Protein AF-A0A1I3NBD0-F1 (afdb_monomer_lite)

Organism: NCBI:txid1005945

Radius of gyration: 32.33 Å; chains: 1; bounding box: 57×47×105 Å

Structure (mmCIF, N/CA/C/O backbone):
data_AF-A0A1I3NBD0-F1
#
_entry.id   AF-A0A1I3NBD0-F1
#
loop_
_atom_site.group_PDB
_atom_site.id
_atom_site.type_symbol
_atom_site.label_atom_id
_atom_site.label_alt_id
_atom_site.label_comp_id
_atom_site.label_asym_id
_atom_site.label_entity_id
_atom_site.label_seq_id
_atom_site.pdbx_PDB_ins_code
_atom_site.Cartn_x
_atom_site.Cartn_y
_atom_site.Cartn_z
_atom_site.occupancy
_atom_site.B_iso_or_equiv
_atom_site.auth_seq_id
_atom_site.auth_comp_id
_atom_site.auth_asym_id
_atom_site.auth_atom_id
_atom_site.pdbx_PDB_model_num
ATOM 1 N N . MET A 1 1 ? 36.668 6.994 52.334 1.00 40.69 1 MET A N 1
ATOM 2 C CA . MET A 1 1 ? 36.816 7.375 50.916 1.00 40.69 1 MET A CA 1
ATOM 3 C C . MET A 1 1 ? 35.563 8.118 50.500 1.00 40.69 1 MET A C 1
ATOM 5 O O . MET A 1 1 ? 34.476 7.580 50.650 1.00 40.69 1 MET A O 1
ATOM 9 N N . LEU A 1 2 ? 35.735 9.379 50.108 1.00 42.41 2 LEU A N 1
ATOM 10 C CA . LEU A 1 2 ? 34.693 10.289 49.634 1.00 42.41 2 LEU A CA 1
ATOM 11 C C . LEU A 1 2 ? 34.236 9.849 48.238 1.00 42.41 2 LEU A C 1
ATOM 13 O O . LEU A 1 2 ? 35.086 9.723 47.359 1.00 42.41 2 LEU A O 1
ATOM 17 N N . LEU A 1 3 ? 32.933 9.658 48.019 1.00 48.53 3 LEU A N 1
ATOM 18 C CA . LEU A 1 3 ? 32.382 9.598 46.666 1.00 48.53 3 LEU A CA 1
ATOM 19 C C . LEU A 1 3 ? 31.395 10.748 46.477 1.00 48.53 3 LEU A C 1
ATOM 21 O O . LEU A 1 3 ? 30.491 10.961 47.282 1.00 48.53 3 LEU A O 1
ATOM 25 N N . ALA A 1 4 ? 31.692 11.534 45.452 1.00 49.50 4 ALA A N 1
ATOM 26 C CA . ALA A 1 4 ? 31.218 12.880 45.221 1.00 49.50 4 ALA A CA 1
ATOM 27 C C . ALA A 1 4 ? 29.783 12.944 44.682 1.00 49.50 4 ALA A C 1
ATOM 29 O O . ALA A 1 4 ? 29.362 12.136 43.857 1.00 49.50 4 ALA A O 1
ATOM 30 N N . CYS A 1 5 ? 29.084 13.991 45.119 1.00 44.41 5 CYS A N 1
ATOM 31 C CA . CYS A 1 5 ? 27.885 14.542 44.508 1.00 44.41 5 CYS A CA 1
ATOM 32 C C . CYS A 1 5 ? 28.128 14.920 43.040 1.00 44.41 5 CYS A C 1
ATOM 34 O O . CYS A 1 5 ? 29.071 15.655 42.747 1.00 44.41 5 CYS A O 1
ATOM 36 N N . VAL A 1 6 ? 27.209 14.547 42.147 1.00 53.59 6 VAL A N 1
ATOM 37 C CA . VAL A 1 6 ? 27.026 15.234 40.861 1.00 53.59 6 VAL A CA 1
ATOM 38 C C . VAL A 1 6 ? 25.560 15.648 40.742 1.00 53.59 6 VAL A C 1
ATOM 40 O O . VAL A 1 6 ? 24.672 14.838 40.498 1.00 53.59 6 VAL A O 1
ATOM 43 N N . LEU A 1 7 ? 25.342 16.943 40.968 1.00 50.81 7 LEU A N 1
ATOM 44 C CA . LEU A 1 7 ? 24.125 17.717 40.733 1.00 50.81 7 LEU A CA 1
ATOM 45 C C . LEU A 1 7 ? 24.332 18.518 39.443 1.00 50.81 7 LEU A C 1
ATOM 47 O O . LEU A 1 7 ? 25.081 19.486 39.481 1.00 50.81 7 LEU A O 1
ATOM 51 N N . VAL A 1 8 ? 23.673 18.162 38.339 1.00 49.94 8 VAL A N 1
ATOM 52 C CA . VAL A 1 8 ? 23.437 19.027 37.158 1.00 49.94 8 VAL A CA 1
ATOM 53 C C . VAL A 1 8 ? 22.276 18.384 36.383 1.00 49.94 8 VAL A C 1
ATOM 55 O O . VAL A 1 8 ? 22.324 17.192 36.127 1.00 49.94 8 VAL A O 1
ATOM 58 N N . GLY A 1 9 ? 21.190 19.018 35.954 1.00 42.00 9 GLY A N 1
ATOM 59 C CA . GLY A 1 9 ? 20.712 20.390 36.011 1.00 42.00 9 GLY A CA 1
ATOM 60 C C . GLY A 1 9 ? 19.371 20.392 35.264 1.00 42.00 9 GLY A C 1
ATOM 61 O O . GLY A 1 9 ? 19.309 20.029 34.091 1.00 42.00 9 GLY A O 1
ATOM 62 N N . VAL A 1 10 ? 18.284 20.731 35.959 1.00 45.22 10 VAL A N 1
ATOM 63 C CA . VAL A 1 10 ? 16.931 20.833 35.392 1.00 45.22 10 VAL A CA 1
ATOM 64 C C . VAL A 1 10 ? 16.876 22.081 34.518 1.00 45.22 10 VAL A C 1
ATOM 66 O O . VAL A 1 10 ? 17.011 23.195 35.022 1.00 45.22 10 VAL A O 1
ATOM 69 N N . ARG A 1 11 ? 16.679 21.918 33.208 1.00 44.44 11 ARG A N 1
ATOM 70 C CA . ARG A 1 11 ? 16.455 23.045 32.299 1.00 44.44 11 ARG A CA 1
ATOM 71 C C . ARG A 1 11 ? 14.957 23.182 32.036 1.00 44.44 11 ARG A C 1
ATOM 73 O O . ARG A 1 11 ? 14.379 22.435 31.255 1.00 44.44 11 ARG A O 1
ATOM 80 N N . ALA A 1 12 ? 14.342 24.129 32.739 1.00 41.31 12 ALA A N 1
ATOM 81 C CA . ALA A 1 12 ? 12.974 24.573 32.514 1.00 41.31 12 ALA A CA 1
ATOM 82 C C . ALA A 1 12 ? 12.861 25.237 31.131 1.00 41.31 12 ALA A C 1
ATOM 84 O O . ALA A 1 12 ? 13.563 26.209 30.845 1.00 41.31 12 ALA A O 1
ATOM 85 N N . ALA A 1 13 ? 11.986 24.712 30.273 1.00 43.53 13 ALA A N 1
ATOM 86 C CA . ALA A 1 13 ? 11.598 25.369 29.033 1.00 43.53 13 ALA A CA 1
ATOM 87 C C . ALA A 1 13 ? 10.431 26.320 29.329 1.00 43.53 13 ALA A C 1
ATOM 89 O O . ALA A 1 13 ? 9.310 25.902 29.607 1.00 43.53 13 ALA A O 1
ATOM 90 N N . VAL A 1 14 ? 10.748 27.611 29.308 1.00 47.62 14 VAL A N 1
ATOM 91 C CA . VAL A 1 14 ? 9.815 28.736 29.357 1.00 47.62 14 VAL A CA 1
ATOM 92 C C . VAL A 1 14 ? 8.963 28.741 28.085 1.00 47.62 14 VAL A C 1
ATOM 94 O O . VAL A 1 14 ? 9.495 28.788 26.978 1.00 47.62 14 VAL A O 1
ATOM 97 N N . ALA A 1 15 ? 7.642 28.711 28.252 1.00 45.09 15 ALA A N 1
ATOM 98 C CA . ALA A 1 15 ? 6.677 28.954 27.187 1.00 45.09 15 ALA A CA 1
ATOM 99 C C . ALA A 1 15 ? 6.536 30.467 26.930 1.00 45.09 15 ALA A C 1
ATOM 101 O O . ALA A 1 15 ? 6.328 31.216 27.889 1.00 45.09 15 ALA A O 1
ATOM 102 N N . PRO A 1 16 ? 6.585 30.946 25.676 1.00 48.41 16 PRO A N 1
ATOM 103 C CA . PRO A 1 16 ? 6.126 32.288 25.358 1.00 48.41 16 PRO A CA 1
ATOM 104 C C . PRO A 1 16 ? 4.604 32.312 25.155 1.00 48.41 16 PRO A C 1
ATOM 106 O O . PRO A 1 16 ? 4.054 31.706 24.238 1.00 48.41 16 PRO A O 1
ATOM 109 N N . SER A 1 17 ? 3.950 33.057 26.043 1.00 39.41 17 SER A N 1
ATOM 110 C CA . SER A 1 17 ? 2.594 33.586 25.908 1.00 39.41 17 SER A CA 1
ATOM 111 C C . SER A 1 17 ? 2.546 34.619 24.776 1.00 39.41 17 SER A C 1
ATOM 113 O O . SER A 1 17 ? 3.357 35.546 24.767 1.00 39.41 17 SER A O 1
ATOM 115 N N . VAL A 1 18 ? 1.595 34.490 23.845 1.00 51.94 18 VAL A N 1
ATOM 116 C CA . VAL A 1 18 ? 1.224 35.560 22.904 1.00 51.94 18 VAL A CA 1
ATOM 117 C C . VAL A 1 18 ? -0.308 35.694 22.897 1.00 51.94 18 VAL A C 1
ATOM 119 O O . VAL A 1 18 ? -0.995 34.685 22.722 1.00 51.94 18 VAL A O 1
ATOM 122 N N . PRO A 1 19 ? -0.853 36.906 23.124 1.00 48.28 19 PRO A N 1
ATOM 123 C CA . PRO A 1 19 ? -2.286 37.164 23.230 1.00 48.28 19 PRO A CA 1
ATOM 124 C C . PRO A 1 19 ? -2.967 37.317 21.861 1.00 48.28 19 PRO A C 1
ATOM 126 O O . PRO A 1 19 ? -2.326 37.556 20.840 1.00 48.28 19 PRO A O 1
ATOM 129 N N . GLY A 1 20 ? -4.292 37.159 21.876 1.00 38.97 20 GLY A N 1
ATOM 130 C CA . GLY A 1 20 ? -5.157 37.062 20.705 1.00 38.97 20 GLY A CA 1
ATOM 131 C C . GLY A 1 20 ? -5.246 38.294 19.799 1.00 38.97 20 GLY A C 1
ATOM 132 O O . GLY A 1 20 ? -4.898 39.414 20.160 1.00 38.97 20 GLY A O 1
ATOM 133 N N . GLY A 1 21 ? -5.803 38.054 18.615 1.00 36.47 21 GLY A N 1
ATOM 134 C CA . GLY A 1 21 ? -6.163 39.068 17.634 1.00 36.47 21 GLY A CA 1
ATOM 135 C C . GLY A 1 21 ? -7.165 38.485 16.647 1.00 36.47 21 GLY A C 1
ATOM 136 O O . GLY A 1 21 ? -6.837 37.602 15.860 1.00 36.47 21 GLY A O 1
ATOM 137 N N . ALA A 1 22 ? -8.404 38.952 16.744 1.00 43.12 22 ALA A N 1
ATOM 138 C CA . ALA A 1 22 ? -9.496 38.649 15.837 1.00 43.12 22 ALA A CA 1
ATOM 139 C C . ALA A 1 22 ? -9.164 39.055 14.394 1.00 43.12 22 ALA A C 1
ATOM 141 O O . ALA A 1 22 ? -8.686 40.162 14.177 1.00 43.12 22 ALA A O 1
ATOM 142 N N . THR A 1 23 ? -9.531 38.232 13.410 1.00 49.03 23 THR A N 1
ATOM 143 C CA . THR A 1 23 ? -10.095 38.751 12.156 1.00 49.03 23 THR A CA 1
ATOM 144 C C . THR A 1 23 ? -11.174 37.804 11.647 1.00 49.03 23 THR A C 1
ATOM 146 O O . THR A 1 23 ? -10.957 36.643 11.315 1.00 49.03 23 THR A O 1
ATOM 149 N N . ASP A 1 24 ? -12.372 38.362 11.677 1.00 39.59 24 ASP A N 1
ATOM 150 C CA . ASP A 1 24 ? -13.625 37.880 11.140 1.00 39.59 24 ASP A CA 1
ATOM 151 C C . ASP A 1 24 ? -13.729 38.392 9.684 1.00 39.59 24 ASP A C 1
ATOM 153 O O . ASP A 1 24 ? -13.290 39.504 9.395 1.00 39.59 24 ASP A O 1
ATOM 157 N N . ARG A 1 25 ? -14.359 37.604 8.803 1.00 43.81 25 ARG A N 1
ATOM 158 C CA . ARG A 1 25 ? -14.936 37.985 7.488 1.00 43.81 25 ARG A CA 1
ATOM 159 C C . ARG A 1 25 ? -14.012 38.482 6.363 1.00 43.81 25 ARG A C 1
ATOM 161 O O . ARG A 1 25 ? -13.638 39.645 6.323 1.00 43.81 25 ARG A O 1
ATOM 168 N N . ALA A 1 26 ? -13.900 37.666 5.309 1.00 39.69 26 ALA A N 1
ATOM 169 C CA . ALA A 1 26 ? -14.003 38.126 3.912 1.00 39.69 26 ALA A CA 1
ATOM 170 C C . ALA A 1 26 ? -14.123 36.937 2.934 1.00 39.69 26 ALA A C 1
ATOM 172 O O . ALA A 1 26 ? -13.201 36.640 2.184 1.00 39.69 26 ALA A O 1
ATOM 173 N N . TRP A 1 27 ? -15.272 36.255 2.906 1.00 43.47 27 TRP A N 1
ATOM 174 C CA . TRP A 1 27 ? -15.632 35.396 1.769 1.00 43.47 27 TRP A CA 1
ATOM 175 C C . TRP A 1 27 ? -16.880 35.966 1.109 1.00 43.47 27 TRP A C 1
ATOM 177 O O . TRP A 1 27 ? -18.013 35.680 1.486 1.00 43.47 27 TRP A O 1
ATOM 187 N N . GLY A 1 28 ? -16.636 36.846 0.142 1.00 38.28 28 GLY A N 1
ATOM 188 C CA . GLY A 1 28 ? -17.657 37.566 -0.599 1.00 38.28 28 GLY A CA 1
ATOM 189 C C . GLY A 1 28 ? -17.202 37.846 -2.024 1.00 38.28 28 GLY A C 1
ATOM 190 O O . GLY A 1 28 ? -16.688 38.916 -2.303 1.00 38.28 28 GLY A O 1
ATOM 191 N N . ARG A 1 29 ? -17.457 36.868 -2.901 1.00 41.81 29 ARG A N 1
ATOM 192 C CA . ARG A 1 29 ? -18.023 37.045 -4.248 1.00 41.81 29 ARG A CA 1
ATOM 193 C C . ARG A 1 29 ? -17.315 38.043 -5.182 1.00 41.81 29 ARG A C 1
ATOM 195 O O . ARG A 1 29 ? -17.586 39.232 -5.130 1.00 41.81 29 ARG A O 1
ATOM 202 N N . LEU A 1 30 ? -16.645 37.508 -6.206 1.00 43.41 30 LEU A N 1
ATOM 203 C CA . LEU A 1 30 ? -16.725 38.054 -7.566 1.00 43.41 30 LEU A CA 1
ATOM 204 C C . LEU A 1 30 ? -16.692 36.912 -8.588 1.00 43.41 30 LEU A C 1
ATOM 206 O O . LEU A 1 30 ? -15.670 36.330 -8.935 1.00 43.41 30 LEU A O 1
ATOM 210 N N . ARG A 1 31 ? -17.917 36.571 -8.984 1.00 45.16 31 ARG A N 1
ATOM 211 C CA . ARG A 1 31 ? -18.305 35.911 -10.224 1.00 45.16 31 ARG A CA 1
ATOM 212 C C . ARG A 1 31 ? -17.999 36.871 -11.384 1.00 45.16 31 ARG A C 1
ATOM 214 O O . ARG A 1 31 ? -18.126 38.078 -11.197 1.00 45.16 31 ARG A O 1
ATOM 221 N N . SER A 1 32 ? -17.761 36.293 -12.558 1.00 41.12 32 SER A N 1
ATOM 222 C CA . SER A 1 32 ? -17.740 36.914 -13.894 1.00 41.12 32 SER A CA 1
ATOM 223 C C . SER A 1 32 ? -16.365 37.322 -14.419 1.00 41.12 32 SER A C 1
ATOM 225 O O . SER A 1 32 ? -15.784 38.328 -14.034 1.00 41.12 32 SER A O 1
ATOM 227 N N . GLY A 1 33 ? -15.899 36.513 -15.367 1.00 39.34 33 GLY A N 1
ATOM 228 C CA . GLY A 1 33 ? -14.707 36.728 -16.174 1.00 39.34 33 GLY A CA 1
ATOM 229 C C . GLY A 1 33 ? -14.593 35.638 -17.234 1.00 39.34 33 GLY A C 1
ATOM 230 O O . GLY A 1 33 ? -13.573 34.965 -17.327 1.00 39.34 33 GLY A O 1
ATOM 231 N N . GLU A 1 34 ? -15.673 35.409 -17.989 1.00 46.62 34 GLU A N 1
ATOM 232 C CA . GLU A 1 34 ? -15.535 34.906 -19.355 1.00 46.62 34 GLU A CA 1
ATOM 233 C C . GLU A 1 34 ? -14.537 35.807 -20.089 1.00 46.62 34 GLU A C 1
ATOM 235 O O . GLU A 1 34 ? -14.690 37.028 -20.057 1.00 46.62 34 GLU A O 1
ATOM 240 N N . GLN A 1 35 ? -13.545 35.190 -20.734 1.00 45.91 35 GLN A N 1
ATOM 241 C CA . GLN A 1 35 ? -13.012 35.496 -22.070 1.00 45.91 35 GLN A CA 1
ATOM 242 C C . GLN A 1 35 ? -11.530 35.119 -22.142 1.00 45.91 35 GLN A C 1
ATOM 244 O O . GLN A 1 35 ? -10.705 35.600 -21.373 1.00 45.91 35 GLN A O 1
ATOM 249 N N . GLY A 1 36 ? -11.201 34.233 -23.087 1.00 43.66 36 GLY A N 1
ATOM 250 C CA . GLY A 1 36 ? -9.815 33.854 -23.356 1.00 43.66 36 GLY A CA 1
ATOM 251 C C . GLY A 1 36 ? -9.579 32.450 -23.912 1.00 43.66 36 GLY A C 1
ATOM 252 O O . GLY A 1 36 ? -8.455 31.970 -23.827 1.00 43.66 36 GLY A O 1
ATOM 253 N N . ARG A 1 37 ? -10.573 31.757 -24.491 1.00 48.56 37 ARG A N 1
ATOM 254 C CA . ARG A 1 37 ? -10.264 30.628 -25.388 1.00 48.56 37 ARG A CA 1
ATOM 255 C C . ARG A 1 37 ? -9.883 31.198 -26.754 1.00 48.56 37 ARG A C 1
ATOM 257 O O . ARG A 1 37 ? -10.723 31.313 -27.639 1.00 48.56 37 ARG A O 1
ATOM 264 N N . GLY A 1 38 ? -8.624 31.609 -26.890 1.00 49.72 38 GLY A N 1
ATOM 265 C CA . GLY A 1 38 ? -8.019 31.821 -28.204 1.00 49.72 38 GLY A CA 1
ATOM 266 C C . GLY A 1 38 ? -8.009 30.508 -29.001 1.00 49.72 38 GLY A C 1
ATOM 267 O O . GLY A 1 38 ? -8.090 29.432 -28.397 1.00 49.72 38 GLY A O 1
ATOM 268 N N . PRO A 1 39 ? -7.935 30.557 -30.342 1.00 52.50 39 PRO A N 1
ATOM 269 C CA . PRO A 1 39 ? -7.815 29.348 -31.140 1.00 52.50 39 PRO A CA 1
ATOM 270 C C . PRO A 1 39 ? -6.526 28.625 -30.739 1.00 52.50 39 PRO A C 1
ATOM 272 O O . PRO A 1 39 ? -5.424 29.144 -30.909 1.00 52.50 39 PRO A O 1
ATOM 275 N N . VAL A 1 40 ? -6.672 27.427 -30.172 1.00 57.66 40 VAL A N 1
ATOM 276 C CA . VAL A 1 40 ? -5.563 26.491 -29.983 1.00 57.66 40 VAL A CA 1
ATOM 277 C C . VAL A 1 40 ? -5.025 26.166 -31.368 1.00 57.66 40 VAL A C 1
ATOM 279 O O . VAL A 1 40 ? -5.666 25.457 -32.143 1.00 57.66 40 VAL A O 1
ATOM 282 N N . ALA A 1 41 ? -3.868 26.739 -31.696 1.00 53.56 41 ALA A N 1
ATOM 283 C CA . ALA A 1 41 ? -3.115 26.352 -32.873 1.00 53.56 41 ALA A CA 1
ATOM 284 C C . ALA A 1 41 ? -2.903 24.828 -32.826 1.00 53.56 41 ALA A C 1
ATOM 286 O O . ALA A 1 41 ? -2.518 24.302 -31.775 1.00 53.56 41 ALA A O 1
ATOM 287 N N . PRO A 1 42 ? -3.169 24.092 -33.916 1.00 60.09 42 PRO A N 1
ATOM 288 C CA . PRO A 1 42 ? -2.813 22.688 -33.961 1.00 60.09 42 PRO A CA 1
ATOM 289 C C . PRO A 1 42 ? -1.292 22.582 -33.823 1.00 60.09 42 PRO A C 1
ATOM 291 O O . PRO A 1 42 ? -0.541 23.173 -34.599 1.00 60.09 42 PRO A O 1
ATOM 294 N N . TRP A 1 43 ? -0.850 21.834 -32.814 1.00 49.59 43 TRP A N 1
ATOM 295 C CA . TRP A 1 43 ? 0.538 21.412 -32.666 1.00 49.59 43 TRP A CA 1
ATOM 296 C C . TRP A 1 43 ? 1.017 20.828 -34.002 1.00 49.59 43 TRP A C 1
ATOM 298 O O . TRP A 1 43 ? 0.286 20.014 -34.583 1.00 49.59 43 TRP A O 1
ATOM 308 N N . PRO A 1 44 ? 2.195 21.215 -34.523 1.00 49.41 44 PRO A N 1
ATOM 309 C CA . PRO A 1 44 ? 2.692 20.640 -35.760 1.00 49.41 44 PRO A CA 1
ATOM 310 C C . PRO A 1 44 ? 2.941 19.151 -35.518 1.00 49.41 44 PRO A C 1
ATOM 312 O O . PRO A 1 44 ? 3.906 18.762 -34.863 1.00 49.41 44 PRO A O 1
ATOM 315 N N . ARG A 1 45 ? 2.051 18.298 -36.040 1.00 51.91 45 ARG A N 1
ATOM 316 C CA . ARG A 1 45 ? 2.378 16.886 -36.243 1.00 51.91 45 ARG A CA 1
ATOM 317 C C . ARG A 1 45 ? 3.592 16.881 -37.157 1.00 51.91 45 ARG A C 1
ATOM 319 O O . ARG A 1 45 ? 3.542 17.518 -38.207 1.00 51.91 45 ARG A O 1
ATOM 326 N N . GLY A 1 46 ? 4.665 16.243 -36.694 1.00 48.06 46 GLY A N 1
ATOM 327 C CA . GLY A 1 46 ? 5.984 16.258 -37.312 1.00 48.06 46 GLY A CA 1
ATOM 328 C C . GLY A 1 46 ? 5.904 16.299 -38.832 1.00 48.06 46 GLY A C 1
ATOM 329 O O . GLY A 1 46 ? 5.449 15.351 -39.469 1.00 48.06 46 GLY A O 1
ATOM 330 N N . ALA A 1 47 ? 6.326 17.425 -39.401 1.00 47.81 47 ALA A N 1
ATOM 331 C CA . ALA A 1 47 ? 6.578 17.518 -40.821 1.00 47.81 47 ALA A CA 1
ATOM 332 C C . ALA A 1 47 ? 7.778 16.614 -41.105 1.00 47.81 47 ALA A C 1
ATOM 334 O O . ALA A 1 47 ? 8.929 17.017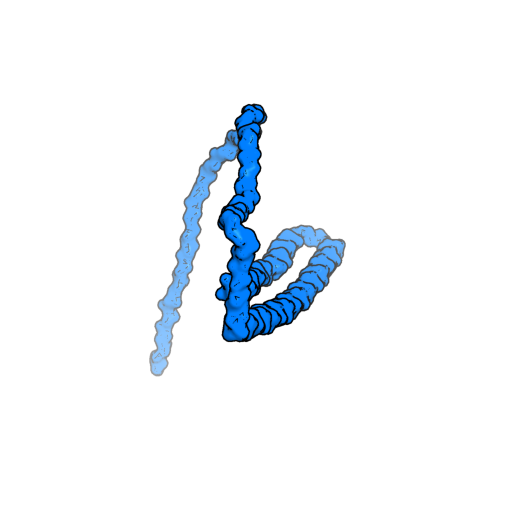 -40.930 1.00 47.81 47 ALA A O 1
ATOM 335 N N . ALA A 1 48 ? 7.503 15.372 -41.499 1.00 45.56 48 ALA A N 1
ATOM 336 C CA . ALA A 1 48 ? 8.488 14.546 -42.165 1.00 45.56 48 ALA A CA 1
ATOM 337 C C . ALA A 1 48 ? 8.945 15.331 -43.399 1.00 45.56 48 ALA A C 1
ATOM 339 O O . ALA A 1 48 ? 8.191 15.501 -44.360 1.00 45.56 48 ALA A O 1
ATOM 340 N N . ARG A 1 49 ? 10.164 15.877 -43.353 1.00 44.53 49 ARG A N 1
ATOM 341 C CA . ARG A 1 49 ? 10.834 16.355 -44.558 1.00 44.53 49 ARG A CA 1
ATOM 342 C C . ARG A 1 49 ? 11.090 15.129 -45.419 1.00 44.53 49 ARG A C 1
ATOM 344 O O . ARG A 1 49 ? 12.029 14.379 -45.183 1.00 44.53 49 ARG A O 1
ATOM 351 N N . VAL A 1 50 ? 10.216 14.920 -46.392 1.00 41.62 50 VAL A N 1
ATOM 352 C CA . VAL A 1 50 ? 10.449 13.983 -47.483 1.00 41.62 50 VAL A CA 1
ATOM 353 C C . VAL A 1 50 ? 11.539 14.606 -48.353 1.00 41.62 50 VAL A C 1
ATOM 355 O O . VAL A 1 50 ? 11.298 15.590 -49.050 1.00 41.62 50 VAL A O 1
ATOM 358 N N . CYS A 1 51 ? 12.761 14.085 -48.253 1.00 40.53 51 CYS A N 1
ATOM 359 C CA . CYS A 1 51 ? 13.812 14.362 -49.224 1.00 40.53 51 CYS A CA 1
ATOM 360 C C . CYS A 1 51 ? 13.366 13.836 -50.597 1.00 40.53 51 CYS A C 1
ATOM 362 O O . CYS A 1 51 ? 12.772 12.762 -50.692 1.00 40.53 51 CYS A O 1
ATOM 364 N N . SER A 1 52 ? 13.668 14.587 -51.652 1.00 52.53 52 SER A N 1
ATOM 365 C CA . SER A 1 52 ? 13.182 14.415 -53.030 1.00 52.53 52 SER A CA 1
ATOM 366 C C . SER A 1 52 ? 13.499 13.068 -53.696 1.00 52.53 52 SER A C 1
ATOM 368 O O . SER A 1 52 ? 13.008 12.818 -54.790 1.00 52.53 52 SER A O 1
ATOM 370 N N . ASP A 1 53 ? 14.296 12.206 -53.065 1.00 50.72 53 ASP A N 1
ATOM 371 C CA . ASP A 1 53 ? 14.864 11.011 -53.696 1.00 50.72 53 ASP A CA 1
ATOM 372 C C . ASP A 1 53 ? 14.191 9.689 -53.315 1.00 50.72 53 ASP A C 1
ATOM 374 O O . ASP A 1 53 ? 14.636 8.636 -53.769 1.00 50.72 53 ASP A O 1
ATOM 378 N N . GLY A 1 54 ? 13.143 9.685 -52.480 1.00 47.94 54 GLY A N 1
ATOM 379 C CA . GLY A 1 54 ? 12.370 8.465 -52.181 1.00 47.94 54 GLY A CA 1
ATOM 380 C C . GLY A 1 54 ? 13.170 7.306 -51.559 1.00 47.94 54 GLY A C 1
ATOM 381 O O . GLY A 1 54 ? 12.620 6.235 -51.313 1.00 47.94 54 GLY A O 1
ATOM 382 N N . ARG A 1 55 ? 14.458 7.503 -51.265 1.00 44.41 55 ARG A N 1
ATOM 383 C CA . ARG A 1 55 ? 15.276 6.577 -50.499 1.00 44.41 55 ARG A CA 1
ATOM 384 C C . ARG A 1 55 ? 15.006 6.854 -49.033 1.00 44.41 55 ARG A C 1
ATOM 386 O O . ARG A 1 55 ? 15.539 7.797 -48.454 1.00 44.41 55 ARG A O 1
ATOM 393 N N . VAL A 1 56 ? 14.163 6.015 -48.438 1.00 45.34 56 VAL A N 1
ATOM 394 C CA . VAL A 1 56 ? 14.235 5.759 -47.001 1.00 45.34 56 VAL A CA 1
ATOM 395 C C . VAL A 1 56 ? 15.700 5.422 -46.751 1.00 45.34 56 VAL A C 1
ATOM 397 O O . VAL A 1 56 ? 16.205 4.459 -47.338 1.00 45.34 56 VAL A O 1
ATOM 400 N N . ALA A 1 57 ? 16.410 6.262 -45.996 1.00 42.78 57 ALA A N 1
ATOM 401 C CA . ALA A 1 57 ? 17.689 5.870 -45.436 1.00 42.78 57 ALA A CA 1
ATOM 402 C C . ALA A 1 57 ? 17.387 4.581 -44.676 1.00 42.78 57 ALA A C 1
ATOM 404 O O . ALA A 1 57 ? 16.715 4.603 -43.650 1.00 42.78 57 ALA A O 1
ATOM 405 N N . SER A 1 58 ? 17.729 3.446 -45.279 1.00 49.22 58 SER A N 1
ATOM 406 C CA . SER A 1 58 ? 17.705 2.185 -44.570 1.00 49.22 58 SER A CA 1
ATOM 407 C C . SER A 1 58 ? 18.809 2.371 -43.553 1.00 49.22 58 SER A C 1
ATOM 409 O O . SER A 1 58 ? 19.977 2.363 -43.932 1.00 49.22 58 SER A O 1
ATOM 411 N N . GLU A 1 59 ? 18.429 2.700 -42.318 1.00 53.59 59 GLU A N 1
ATOM 412 C CA . GLU A 1 59 ? 19.297 2.544 -41.164 1.00 53.59 59 GLU A CA 1
ATOM 413 C C . GLU A 1 59 ? 19.848 1.129 -41.276 1.00 53.59 59 GLU A C 1
ATOM 415 O O . GLU A 1 59 ? 19.139 0.137 -41.082 1.00 53.59 59 GLU A O 1
ATOM 420 N N . GLU A 1 60 ? 21.091 1.044 -41.732 1.00 51.53 60 GLU A N 1
ATOM 421 C CA . GLU A 1 60 ? 21.900 -0.146 -41.637 1.00 51.53 60 GLU A CA 1
ATOM 422 C C . GLU A 1 60 ? 21.980 -0.423 -40.137 1.00 51.53 60 GLU A C 1
ATOM 424 O O . GLU A 1 60 ? 22.739 0.214 -39.417 1.00 51.53 60 GLU A O 1
ATOM 429 N N . ASN A 1 61 ? 21.072 -1.270 -39.642 1.00 60.91 61 ASN A N 1
ATOM 430 C CA . ASN A 1 61 ? 21.118 -1.783 -38.283 1.00 60.91 61 ASN A CA 1
ATOM 431 C C . ASN A 1 61 ? 22.417 -2.583 -38.198 1.00 60.91 61 ASN A C 1
ATOM 433 O O . ASN A 1 61 ? 22.440 -3.759 -38.575 1.00 60.91 61 ASN A O 1
ATOM 437 N N . ASP A 1 62 ? 23.501 -1.939 -37.762 1.00 71.38 62 ASP A N 1
ATOM 438 C CA . ASP A 1 62 ? 24.742 -2.634 -37.462 1.00 71.38 62 ASP A CA 1
ATOM 439 C C . ASP A 1 62 ? 24.371 -3.755 -36.473 1.00 71.38 62 ASP A C 1
ATOM 441 O O . ASP A 1 62 ? 23.715 -3.499 -35.455 1.00 71.38 62 ASP A O 1
ATOM 445 N N . PRO A 1 63 ? 24.714 -5.024 -36.745 1.00 72.62 63 PRO A N 1
ATOM 446 C CA . PRO A 1 63 ? 24.441 -6.116 -35.815 1.00 72.62 63 PRO A CA 1
ATOM 447 C C . PRO A 1 63 ? 24.989 -5.846 -34.402 1.00 72.62 63 PRO A C 1
ATOM 449 O O . PRO A 1 63 ? 24.475 -6.407 -33.431 1.00 72.62 63 PRO A O 1
ATOM 452 N N . ARG A 1 64 ? 25.995 -4.971 -34.261 1.00 71.06 64 ARG A N 1
ATOM 453 C CA . ARG A 1 64 ? 26.507 -4.485 -32.972 1.00 71.06 64 ARG A CA 1
ATOM 454 C C . ARG A 1 64 ? 25.511 -3.580 -32.247 1.00 71.06 64 ARG A C 1
ATOM 456 O O . ARG A 1 64 ? 25.332 -3.756 -31.042 1.00 71.06 64 ARG A O 1
ATOM 463 N N . ASP A 1 65 ? 24.817 -2.704 -32.964 1.00 76.81 65 ASP A N 1
ATOM 464 C CA . ASP A 1 65 ? 23.766 -1.844 -32.410 1.00 76.81 65 ASP A CA 1
ATOM 465 C C . ASP A 1 65 ? 22.546 -2.684 -32.017 1.00 76.81 65 ASP A C 1
ATOM 467 O O . ASP A 1 65 ? 22.020 -2.562 -30.909 1.00 76.81 65 ASP A O 1
ATOM 471 N N . ALA A 1 66 ? 22.156 -3.649 -32.856 1.00 75.25 66 ALA A N 1
ATOM 472 C CA . ALA A 1 66 ? 21.084 -4.589 -32.532 1.00 75.25 66 ALA A CA 1
ATOM 473 C C . ALA A 1 66 ? 21.390 -5.420 -31.268 1.00 75.25 66 ALA A C 1
ATOM 475 O O . ALA A 1 66 ? 20.504 -5.627 -30.428 1.00 75.25 66 ALA A O 1
ATOM 476 N N . ALA A 1 67 ? 22.641 -5.868 -31.103 1.00 76.62 67 ALA A N 1
ATOM 477 C CA . ALA A 1 67 ? 23.100 -6.586 -29.915 1.00 76.62 67 ALA A CA 1
ATOM 478 C C . ALA A 1 67 ? 23.152 -5.685 -28.668 1.00 76.62 67 ALA A C 1
ATOM 480 O O . ALA A 1 67 ? 22.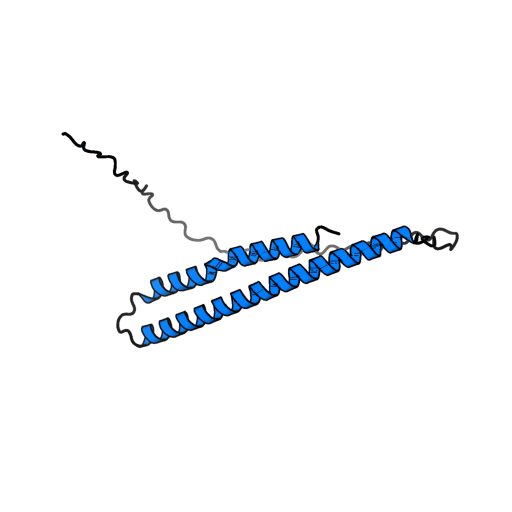719 -6.111 -27.594 1.00 76.62 67 ALA A O 1
ATOM 481 N N . ALA A 1 68 ? 23.610 -4.437 -28.805 1.00 79.62 68 ALA A N 1
ATOM 482 C CA . ALA A 1 68 ? 23.606 -3.452 -27.725 1.00 79.62 68 ALA A CA 1
ATOM 483 C C . ALA A 1 68 ? 22.175 -3.153 -27.247 1.00 79.62 68 ALA A C 1
ATOM 485 O O . ALA A 1 68 ? 21.884 -3.255 -26.054 1.00 79.62 68 ALA A O 1
ATOM 486 N N . HIS A 1 69 ? 21.241 -2.916 -28.172 1.00 80.88 69 HIS A N 1
ATOM 487 C CA . HIS A 1 69 ? 19.828 -2.709 -27.852 1.00 80.88 69 HIS A CA 1
ATOM 488 C C . HIS A 1 69 ? 19.161 -3.946 -27.236 1.00 80.88 69 HIS A C 1
ATOM 490 O O . HIS A 1 69 ? 18.269 -3.818 -26.395 1.00 80.88 69 HIS A O 1
ATOM 496 N N . ALA A 1 70 ? 19.563 -5.156 -27.636 1.00 80.75 70 ALA A N 1
ATOM 497 C CA . ALA A 1 70 ? 19.086 -6.387 -27.010 1.00 80.75 70 ALA A CA 1
ATOM 498 C C . ALA A 1 70 ? 19.602 -6.533 -25.569 1.00 80.75 70 ALA A C 1
ATOM 500 O O . ALA A 1 70 ? 18.822 -6.885 -24.680 1.00 80.75 70 ALA A O 1
ATOM 501 N N . GLY A 1 71 ? 20.876 -6.209 -25.327 1.00 83.56 71 GLY A N 1
ATOM 502 C CA . GLY A 1 71 ? 21.464 -6.165 -23.987 1.00 83.56 71 GLY A CA 1
ATOM 503 C C . GLY A 1 71 ? 20.755 -5.160 -23.078 1.00 83.56 71 GLY A C 1
ATOM 504 O O . GLY A 1 71 ? 20.392 -5.503 -21.953 1.00 83.56 71 GLY A O 1
ATOM 505 N N . GLU A 1 72 ? 20.468 -3.969 -23.600 1.00 85.25 72 GLU A N 1
ATOM 506 C CA . GLU A 1 72 ? 19.755 -2.907 -22.884 1.00 85.25 72 GLU A CA 1
ATOM 507 C C . GLU A 1 72 ? 18.315 -3.310 -22.535 1.00 85.25 72 GLU A C 1
ATOM 509 O O . GLU A 1 72 ? 17.889 -3.252 -21.383 1.00 85.25 72 GLU A O 1
ATOM 514 N N . ARG A 1 73 ? 17.566 -3.858 -23.505 1.00 84.44 73 ARG A N 1
ATOM 515 C CA . ARG A 1 73 ? 16.227 -4.420 -23.247 1.00 84.44 73 ARG A CA 1
ATOM 516 C C . ARG A 1 73 ? 16.255 -5.505 -22.171 1.00 84.44 73 ARG A C 1
ATOM 518 O O . ARG A 1 73 ? 15.364 -5.552 -21.323 1.00 84.44 73 ARG A O 1
ATOM 525 N N . SER A 1 74 ? 17.265 -6.375 -22.193 1.00 86.62 74 SER A N 1
ATOM 526 C CA . SER A 1 74 ? 17.407 -7.430 -21.191 1.00 86.62 74 SER A CA 1
ATOM 527 C C . SER A 1 74 ? 17.645 -6.850 -19.795 1.00 86.62 74 SER A C 1
ATOM 529 O O . SER A 1 74 ? 16.998 -7.295 -18.845 1.00 86.62 74 SER A O 1
ATOM 531 N N . ARG A 1 75 ? 18.523 -5.847 -19.662 1.00 86.31 75 ARG A N 1
ATOM 532 C CA . ARG A 1 75 ? 18.807 -5.170 -18.386 1.00 86.31 75 ARG A CA 1
ATOM 533 C C . ARG A 1 75 ? 17.570 -4.477 -17.829 1.00 86.31 75 ARG A C 1
ATOM 535 O O . ARG A 1 75 ? 17.167 -4.813 -16.716 1.00 86.31 75 ARG A O 1
ATOM 542 N N . ARG A 1 76 ? 16.891 -3.654 -18.634 1.00 86.88 76 ARG A N 1
ATOM 543 C CA . ARG A 1 76 ? 15.632 -3.000 -18.239 1.00 86.88 76 ARG A CA 1
ATOM 544 C C . ARG A 1 76 ? 14.563 -4.003 -17.824 1.00 86.88 76 ARG A C 1
ATOM 546 O O . ARG A 1 76 ? 13.912 -3.820 -16.800 1.00 86.88 76 ARG A O 1
ATOM 553 N N . SER A 1 77 ? 14.433 -5.126 -18.537 1.00 89.94 77 SER A N 1
ATOM 554 C CA . SER A 1 77 ? 13.487 -6.185 -18.151 1.00 89.94 77 SER A CA 1
ATOM 555 C C . SER A 1 77 ? 13.824 -6.823 -16.796 1.00 89.94 77 SER A C 1
ATOM 557 O O . SER A 1 77 ? 12.924 -7.164 -16.029 1.00 89.94 77 SER A O 1
ATOM 559 N N . ALA A 1 78 ? 15.112 -6.977 -16.477 1.00 91.38 78 ALA A N 1
ATOM 560 C CA . ALA A 1 78 ? 15.561 -7.534 -15.207 1.00 91.38 78 ALA A CA 1
ATOM 561 C C . ALA A 1 78 ? 15.395 -6.534 -14.054 1.00 91.38 78 ALA A C 1
ATOM 563 O O . ALA A 1 78 ? 15.057 -6.936 -12.942 1.00 91.38 78 ALA A O 1
ATOM 564 N N . THR A 1 79 ? 15.627 -5.243 -14.298 1.00 91.75 79 THR A N 1
ATOM 565 C CA . THR A 1 79 ? 15.356 -4.167 -13.332 1.00 91.75 79 THR A CA 1
ATOM 566 C C . THR A 1 79 ? 13.858 -4.062 -13.055 1.00 91.75 79 THR A C 1
ATOM 568 O O . THR A 1 79 ? 13.455 -4.151 -11.899 1.00 91.75 79 THR A O 1
ATOM 571 N N . ALA A 1 80 ? 13.018 -4.031 -14.093 1.00 92.88 80 ALA A N 1
ATOM 572 C CA . ALA A 1 80 ? 11.565 -3.981 -13.941 1.00 92.88 80 ALA A CA 1
ATOM 573 C C . ALA A 1 80 ? 11.014 -5.165 -13.134 1.00 92.88 80 ALA A C 1
ATOM 575 O O . ALA A 1 80 ? 10.216 -4.971 -12.223 1.00 92.88 80 ALA A O 1
ATOM 576 N N . LYS A 1 81 ? 11.482 -6.393 -13.399 1.00 95.12 81 LYS A N 1
ATOM 577 C CA . LYS A 1 81 ? 11.082 -7.575 -12.615 1.00 95.12 81 LYS A CA 1
ATOM 578 C C . LYS A 1 81 ? 11.447 -7.450 -11.136 1.00 95.12 81 LYS A C 1
ATOM 580 O O . LYS A 1 81 ? 10.649 -7.835 -10.290 1.00 95.12 81 LYS A O 1
ATOM 585 N N . ARG A 1 82 ? 12.634 -6.916 -10.827 1.00 94.69 82 ARG A N 1
ATOM 586 C CA . ARG A 1 82 ? 13.082 -6.702 -9.443 1.00 94.69 82 ARG A CA 1
ATOM 587 C C . ARG A 1 82 ? 12.231 -5.652 -8.733 1.00 94.69 82 ARG A C 1
ATOM 589 O O . ARG A 1 82 ? 11.779 -5.908 -7.624 1.00 94.69 82 ARG A O 1
ATOM 596 N N . VAL A 1 83 ? 11.970 -4.523 -9.391 1.00 94.69 83 VAL A N 1
ATOM 597 C CA . VAL A 1 83 ? 11.113 -3.456 -8.852 1.00 94.69 83 VAL A CA 1
ATOM 598 C C . VAL A 1 83 ? 9.697 -3.972 -8.593 1.00 94.69 83 VAL A C 1
ATOM 600 O O . VAL A 1 83 ? 9.154 -3.739 -7.520 1.00 94.69 83 VAL A O 1
ATOM 603 N N . LEU A 1 84 ? 9.117 -4.727 -9.532 1.00 94.88 84 LEU A N 1
ATOM 604 C CA . LEU A 1 84 ? 7.775 -5.294 -9.372 1.00 94.88 84 LEU A CA 1
ATOM 605 C C . LEU A 1 84 ? 7.698 -6.320 -8.237 1.00 94.88 84 LEU A C 1
ATOM 607 O O . LEU A 1 84 ? 6.728 -6.309 -7.488 1.00 94.88 84 LEU A O 1
ATOM 611 N N . ALA A 1 85 ? 8.711 -7.176 -8.080 1.00 96.25 85 ALA A N 1
ATOM 612 C CA . ALA A 1 85 ? 8.761 -8.117 -6.963 1.00 96.25 85 ALA A CA 1
ATOM 613 C C . ALA A 1 85 ? 8.832 -7.385 -5.611 1.00 96.25 85 ALA A C 1
ATOM 615 O O . ALA A 1 85 ? 8.048 -7.672 -4.715 1.00 96.25 85 ALA A O 1
ATOM 616 N N . ALA A 1 86 ? 9.702 -6.376 -5.497 1.00 94.56 86 ALA A N 1
ATOM 617 C CA . ALA A 1 86 ? 9.824 -5.569 -4.283 1.00 94.56 86 ALA A CA 1
ATOM 618 C C . ALA A 1 86 ? 8.591 -4.686 -4.006 1.00 94.56 86 ALA A C 1
ATOM 620 O O . ALA A 1 86 ? 8.367 -4.263 -2.873 1.00 94.56 86 ALA A O 1
ATOM 621 N N . ALA A 1 87 ? 7.822 -4.328 -5.037 1.00 94.56 87 ALA A N 1
ATOM 622 C CA . ALA A 1 87 ? 6.542 -3.645 -4.875 1.00 94.56 87 ALA A CA 1
ATOM 623 C C . ALA A 1 87 ? 5.481 -4.600 -4.312 1.00 94.56 87 ALA A C 1
ATOM 625 O O . ALA A 1 87 ? 4.834 -4.249 -3.335 1.00 94.56 87 ALA A O 1
ATOM 626 N N . ALA A 1 88 ? 5.386 -5.820 -4.851 1.00 96.38 88 ALA A N 1
ATOM 627 C CA . ALA A 1 88 ? 4.445 -6.829 -4.366 1.00 96.38 88 ALA A CA 1
ATOM 628 C C . ALA A 1 88 ? 4.665 -7.173 -2.882 1.00 96.38 88 ALA A C 1
ATOM 630 O O . ALA A 1 88 ? 3.710 -7.203 -2.118 1.00 96.38 88 ALA A O 1
ATOM 631 N N . GLU A 1 89 ? 5.919 -7.342 -2.449 1.00 96.00 89 GLU A N 1
ATOM 632 C CA . GLU A 1 89 ? 6.229 -7.586 -1.030 1.00 96.00 89 GLU A CA 1
ATOM 633 C C . GLU A 1 89 ? 5.750 -6.439 -0.120 1.00 96.00 89 GLU A C 1
ATOM 635 O O . GLU A 1 89 ? 5.212 -6.674 0.959 1.00 96.00 89 GLU A O 1
ATOM 640 N N . ARG A 1 90 ? 5.903 -5.183 -0.560 1.00 94.19 90 ARG A N 1
ATOM 641 C CA . ARG A 1 90 ? 5.418 -4.016 0.195 1.00 94.19 90 ARG A CA 1
ATOM 642 C C . ARG A 1 90 ? 3.898 -3.905 0.206 1.00 94.19 90 ARG A C 1
ATOM 644 O O . ARG A 1 90 ? 3.358 -3.397 1.187 1.00 94.19 90 ARG A O 1
ATOM 651 N N . ASP A 1 91 ? 3.234 -4.339 -0.860 1.00 95.44 91 ASP A N 1
ATOM 652 C CA . ASP A 1 91 ? 1.774 -4.393 -0.914 1.00 95.44 91 ASP A CA 1
ATOM 653 C C . ASP A 1 91 ? 1.252 -5.422 0.104 1.00 95.44 91 ASP A C 1
ATOM 655 O O . ASP A 1 91 ? 0.391 -5.083 0.912 1.00 95.44 91 ASP A O 1
ATOM 659 N N . ASP A 1 92 ? 1.869 -6.606 0.190 1.00 96.50 92 ASP A N 1
ATOM 660 C CA . ASP A 1 92 ? 1.531 -7.609 1.213 1.00 96.50 92 ASP A CA 1
ATOM 661 C C . ASP A 1 92 ? 1.729 -7.059 2.647 1.00 96.50 92 ASP A C 1
ATOM 663 O O . ASP A 1 92 ? 0.911 -7.278 3.547 1.00 96.50 92 ASP A O 1
ATOM 667 N N . GLU A 1 93 ? 2.809 -6.305 2.885 1.00 94.31 93 GLU A N 1
ATOM 668 C CA . GLU A 1 93 ? 3.050 -5.632 4.169 1.00 94.31 93 GLU A CA 1
ATOM 669 C C . GLU A 1 93 ? 2.025 -4.526 4.469 1.00 94.31 93 GLU A C 1
ATOM 671 O O . GLU A 1 93 ? 1.701 -4.275 5.636 1.00 94.31 93 GLU A O 1
ATOM 676 N N . ALA A 1 94 ? 1.549 -3.815 3.446 1.00 92.75 94 ALA A N 1
ATOM 677 C CA . ALA A 1 94 ? 0.510 -2.803 3.591 1.00 92.75 94 ALA A CA 1
ATOM 678 C C . ALA A 1 94 ? -0.833 -3.452 3.944 1.00 92.75 94 ALA A C 1
ATOM 680 O O . ALA A 1 94 ? -1.453 -3.037 4.923 1.00 92.75 94 ALA A O 1
ATOM 681 N N . ASP A 1 95 ? -1.203 -4.531 3.258 1.00 95.12 95 ASP A N 1
ATOM 682 C CA . ASP A 1 95 ? -2.417 -5.301 3.537 1.00 95.12 95 ASP A CA 1
ATOM 683 C C . ASP A 1 95 ? -2.428 -5.834 4.977 1.00 95.12 95 ASP A C 1
ATOM 685 O O . ASP A 1 95 ? -3.433 -5.740 5.687 1.00 95.12 95 ASP A O 1
ATOM 689 N N . ALA A 1 96 ? -1.287 -6.331 5.467 1.00 95.44 96 ALA A N 1
ATOM 690 C CA . ALA A 1 96 ? -1.158 -6.778 6.853 1.00 95.44 96 ALA A CA 1
ATOM 691 C C . ALA A 1 96 ? -1.361 -5.634 7.866 1.00 95.44 96 ALA A C 1
ATOM 693 O O . ALA A 1 96 ? -1.968 -5.831 8.925 1.00 95.44 96 ALA A O 1
ATOM 694 N N . ARG A 1 97 ? -0.864 -4.426 7.560 1.00 92.81 97 ARG A N 1
ATOM 695 C CA . ARG A 1 97 ? -1.068 -3.236 8.403 1.00 92.81 97 ARG A CA 1
ATOM 696 C C . ARG A 1 97 ? -2.524 -2.784 8.399 1.00 92.81 97 ARG A C 1
ATOM 698 O O . ARG A 1 97 ? -3.029 -2.427 9.466 1.00 92.81 97 ARG A O 1
ATOM 705 N N . ASP A 1 98 ? -3.178 -2.823 7.246 1.00 93.12 98 ASP A N 1
ATOM 706 C CA . ASP A 1 98 ? -4.578 -2.430 7.093 1.00 93.12 98 ASP A CA 1
ATOM 707 C C . ASP A 1 98 ? -5.501 -3.403 7.832 1.00 93.12 98 ASP A C 1
ATOM 709 O O . ASP A 1 98 ? -6.340 -2.967 8.622 1.00 93.12 98 ASP A O 1
ATOM 713 N N . ALA A 1 99 ? -5.260 -4.712 7.725 1.00 95.19 99 ALA A N 1
ATOM 714 C CA . ALA A 1 99 ? -5.983 -5.716 8.507 1.00 95.19 99 ALA A CA 1
ATOM 715 C C . ALA A 1 99 ? -5.854 -5.475 10.026 1.00 95.19 99 ALA A C 1
ATOM 717 O O . ALA A 1 99 ? -6.839 -5.527 10.766 1.00 95.19 99 ALA A O 1
ATOM 718 N N . ALA A 1 100 ? -4.650 -5.143 10.505 1.00 92.81 100 ALA A N 1
ATOM 719 C CA . ALA A 1 100 ? -4.425 -4.809 11.912 1.00 92.81 100 ALA A CA 1
ATOM 720 C C . ALA A 1 100 ? -5.080 -3.475 12.329 1.00 92.81 100 ALA A C 1
ATOM 722 O O . ALA A 1 100 ? -5.414 -3.278 13.502 1.00 92.81 100 ALA A O 1
ATOM 723 N N . ALA A 1 101 ? -5.237 -2.521 11.408 1.00 91.50 101 ALA A N 1
ATOM 724 C CA . ALA A 1 101 ? -5.963 -1.279 11.659 1.00 91.50 101 ALA A CA 1
ATOM 725 C C . ALA A 1 101 ? -7.472 -1.535 11.776 1.00 91.50 101 ALA A C 1
ATOM 727 O O . ALA A 1 101 ? -8.083 -1.096 12.752 1.00 91.50 101 ALA A O 1
ATO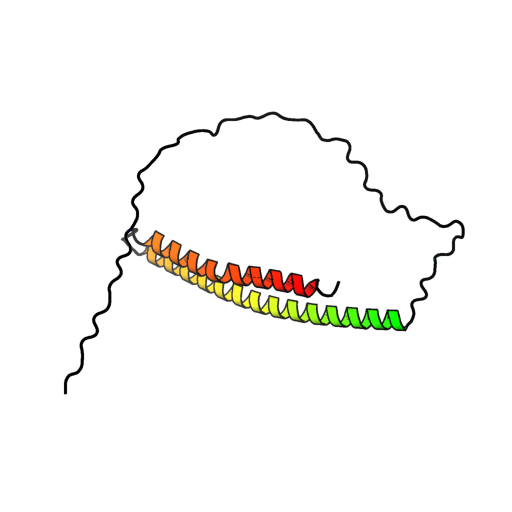M 728 N N . GLU A 1 102 ? -8.047 -2.321 10.863 1.00 92.12 102 GLU A N 1
ATOM 729 C CA . GLU A 1 102 ? -9.455 -2.729 10.914 1.00 92.12 102 GLU A CA 1
ATOM 730 C C . GLU A 1 102 ? -9.791 -3.473 12.212 1.00 92.12 102 GLU A C 1
ATOM 732 O O . GLU A 1 102 ? -10.815 -3.195 12.846 1.00 92.12 102 GLU A O 1
ATOM 737 N N . GLU A 1 103 ? -8.913 -4.375 12.661 1.00 93.94 103 GLU A N 1
ATOM 738 C CA . GLU A 1 103 ? -9.080 -5.074 13.937 1.00 93.94 103 GLU A CA 1
ATOM 739 C C . GLU A 1 103 ? -9.105 -4.091 15.118 1.00 93.94 103 GLU A C 1
ATOM 741 O O . GLU A 1 103 ? -10.031 -4.123 15.939 1.00 93.94 103 GLU A O 1
ATOM 746 N N . ARG A 1 104 ? -8.131 -3.171 15.186 1.00 90.12 104 ARG A N 1
ATOM 747 C CA . ARG A 1 104 ? -8.061 -2.146 16.241 1.00 90.12 104 ARG A CA 1
ATOM 748 C C . ARG A 1 104 ? -9.300 -1.259 16.263 1.00 90.12 104 ARG A C 1
ATOM 750 O O . ARG A 1 104 ? -9.818 -0.970 17.346 1.00 90.12 104 ARG A O 1
ATOM 757 N N . ASP A 1 105 ? -9.784 -0.840 15.101 1.00 89.25 105 ASP A N 1
ATOM 758 C CA . ASP A 1 105 ? -10.971 0.004 14.987 1.00 89.25 105 ASP A CA 1
ATOM 759 C C . ASP A 1 105 ? -12.243 -0.763 15.377 1.00 89.25 105 ASP A C 1
ATOM 761 O O . ASP A 1 105 ? -13.085 -0.247 16.123 1.00 89.25 105 ASP A O 1
ATOM 765 N N . GLY A 1 106 ? -12.349 -2.033 14.979 1.00 89.00 106 GLY A N 1
ATOM 766 C CA . GLY A 1 106 ? -13.419 -2.931 15.409 1.00 89.00 106 GLY A CA 1
ATOM 767 C C . GLY A 1 106 ? -13.446 -3.125 16.928 1.00 89.00 106 GLY A C 1
ATOM 768 O O . GLY A 1 106 ? -14.508 -3.053 17.555 1.00 89.00 106 GLY A O 1
ATOM 769 N N . GLU A 1 107 ? -12.287 -3.323 17.556 1.00 89.50 107 GLU A N 1
ATOM 770 C CA . GLU A 1 107 ? -12.176 -3.385 19.014 1.00 89.50 107 GLU A CA 1
ATOM 771 C C . GLU A 1 107 ? -12.528 -2.066 19.700 1.00 89.50 107 GLU A C 1
ATOM 773 O O . GLU A 1 107 ? -13.209 -2.067 20.731 1.00 89.50 107 GLU A O 1
ATOM 778 N N . ALA A 1 108 ? -12.044 -0.944 19.167 1.00 85.69 108 ALA A N 1
ATOM 779 C CA . ALA A 1 108 ? -12.315 0.376 19.715 1.00 85.69 108 ALA A CA 1
ATOM 780 C C . ALA A 1 108 ? -13.817 0.678 19.682 1.00 85.69 108 ALA A C 1
ATOM 782 O O . ALA A 1 108 ? -14.362 1.146 20.683 1.00 85.69 108 ALA A O 1
ATOM 783 N N . SER A 1 109 ? -14.490 0.326 18.583 1.00 85.81 109 SER A N 1
ATOM 784 C CA . SER A 1 109 ? -15.941 0.439 18.425 1.00 85.81 109 SER A CA 1
ATOM 785 C C . SER A 1 109 ? -16.701 -0.416 19.448 1.00 85.81 109 SER A C 1
ATOM 787 O O . SER A 1 109 ? -17.561 0.092 20.170 1.00 85.81 109 SER A O 1
ATOM 789 N N . LYS A 1 110 ? -16.320 -1.692 19.617 1.00 88.62 110 LYS A N 1
ATOM 790 C CA . LYS A 1 110 ? -16.914 -2.579 20.638 1.00 88.62 110 LYS A CA 1
ATOM 791 C C . LYS A 1 110 ? -16.734 -2.025 22.053 1.00 88.62 110 LYS A C 1
ATOM 793 O O . LYS A 1 110 ? -17.682 -1.999 22.835 1.00 88.62 110 LYS A O 1
ATOM 798 N N . LYS A 1 111 ? -15.523 -1.566 22.388 1.00 84.88 111 LYS A N 1
ATOM 799 C CA . LYS A 1 111 ? -15.217 -0.970 23.698 1.00 84.88 111 LYS A CA 1
ATOM 800 C C . LYS A 1 111 ? -16.036 0.300 23.929 1.00 84.88 111 LYS A C 1
ATOM 802 O O . LYS A 1 111 ? -16.542 0.471 25.031 1.00 84.88 111 LYS A O 1
ATOM 807 N N . ALA A 1 112 ? -16.197 1.139 22.906 1.00 82.06 112 ALA A N 1
ATOM 808 C CA . ALA A 1 112 ? -17.001 2.354 22.980 1.00 82.06 112 ALA A CA 1
ATOM 809 C C . ALA A 1 112 ? -18.486 2.071 23.218 1.00 82.06 112 ALA A C 1
ATOM 811 O O . ALA A 1 112 ? -19.107 2.729 24.046 1.00 82.06 112 ALA A O 1
ATOM 812 N N . PHE A 1 113 ? -19.040 1.052 22.559 1.00 83.56 113 PHE A N 1
ATOM 813 C CA . PHE A 1 113 ? -20.427 0.643 22.772 1.00 83.56 113 PHE A CA 1
ATOM 814 C C . PHE A 1 113 ? -20.695 0.171 24.211 1.00 83.56 113 PHE A C 1
ATOM 816 O O . PHE A 1 113 ? -21.757 0.437 24.768 1.00 83.56 113 PHE A O 1
ATOM 823 N N . LEU A 1 114 ? -19.735 -0.531 24.822 1.00 86.31 114 LEU A N 1
ATOM 824 C CA . LEU A 1 114 ? -19.872 -1.079 26.176 1.00 86.31 114 LEU A CA 1
ATOM 825 C C . LEU A 1 114 ? -19.498 -0.083 27.285 1.00 86.31 114 LEU A C 1
ATOM 827 O O . LEU A 1 114 ? -19.869 -0.288 28.442 1.00 86.31 114 LEU A O 1
ATOM 831 N N . SER A 1 115 ? -18.743 0.973 26.974 1.00 78.56 115 SER A N 1
ATOM 832 C CA . SER A 1 115 ? -18.305 1.952 27.967 1.00 78.56 115 SER A CA 1
ATOM 833 C C . SER A 1 115 ? -19.379 2.998 28.250 1.00 78.56 115 SER A C 1
ATOM 835 O O . SER A 1 115 ? -19.903 3.633 27.342 1.00 78.56 115 SER A O 1
ATOM 837 N N . ARG A 1 116 ? -19.649 3.242 29.537 1.00 72.31 116 ARG A N 1
ATOM 838 C CA . ARG A 1 116 ? -20.536 4.326 29.994 1.00 72.31 116 ARG A CA 1
ATOM 839 C C . ARG A 1 116 ? -19.888 5.717 29.887 1.00 72.31 116 ARG A C 1
ATOM 841 O O . ARG A 1 116 ? -20.605 6.711 29.856 1.00 72.31 116 ARG A O 1
ATOM 848 N N . ASP A 1 117 ? -18.555 5.774 29.830 1.00 67.69 117 ASP A N 1
ATOM 849 C CA . ASP A 1 117 ? -17.763 7.005 29.736 1.00 67.69 117 ASP A CA 1
ATOM 850 C C . ASP A 1 117 ? -17.348 7.302 28.292 1.00 67.69 117 ASP A C 1
ATOM 852 O O . ASP A 1 117 ? -16.501 6.616 27.725 1.00 67.69 117 ASP A O 1
ATOM 856 N N . ALA A 1 118 ? -17.897 8.380 27.726 1.00 62.78 118 ALA A N 1
ATOM 857 C CA . ALA A 1 118 ? -17.637 8.821 26.353 1.00 62.78 118 ALA A CA 1
ATOM 858 C C . ALA A 1 118 ? -16.346 9.661 26.184 1.00 62.78 118 ALA A C 1
ATOM 860 O O . ALA A 1 118 ? -16.032 10.111 25.083 1.00 62.78 118 ALA A O 1
ATOM 861 N N . GLY A 1 119 ? -15.603 9.927 27.265 1.00 65.38 119 GLY A N 1
ATOM 862 C CA . GLY A 1 119 ? -14.579 10.984 27.296 1.00 65.38 119 GLY A CA 1
ATOM 863 C C . GLY A 1 119 ? -13.229 10.670 26.631 1.00 65.38 119 GLY A C 1
ATOM 864 O O . GLY A 1 119 ? -12.518 11.598 26.258 1.00 65.38 119 GLY A O 1
ATOM 865 N N . ASP A 1 120 ? -12.851 9.397 26.461 1.00 68.25 120 ASP A N 1
ATOM 866 C CA . ASP A 1 120 ? -11.502 9.001 25.981 1.00 68.25 120 ASP A CA 1
ATOM 867 C C . ASP A 1 120 ? -11.481 8.510 24.514 1.00 68.25 120 ASP A C 1
ATOM 869 O O . ASP A 1 120 ? -10.458 8.041 24.007 1.00 68.25 120 ASP A O 1
ATOM 873 N N . HIS A 1 121 ? -12.600 8.611 23.790 1.00 71.94 121 HIS A N 1
ATOM 874 C CA . HIS A 1 121 ? -12.684 8.123 22.407 1.00 71.94 121 HIS A CA 1
ATOM 875 C C . HIS A 1 121 ? -11.839 8.956 21.435 1.00 71.94 121 HIS A C 1
ATOM 877 O O . HIS A 1 121 ? -11.093 8.389 20.636 1.00 71.94 121 HIS A O 1
ATOM 883 N N . ASP A 1 122 ? -11.860 10.283 21.563 1.00 77.06 122 ASP A N 1
ATOM 884 C CA . ASP A 1 122 ? -11.128 11.195 20.674 1.00 77.06 122 ASP A CA 1
ATOM 885 C C . ASP A 1 122 ? -9.610 11.003 20.743 1.00 77.06 122 ASP A C 1
ATOM 887 O O . ASP A 1 122 ? -8.920 10.998 19.721 1.00 77.06 122 ASP A O 1
ATOM 891 N N . HIS A 1 123 ? -9.060 10.820 21.945 1.00 81.62 123 HIS A N 1
ATOM 892 C CA . HIS A 1 123 ? -7.625 10.602 22.113 1.00 81.62 123 HIS A CA 1
ATOM 893 C C . HIS A 1 123 ? -7.183 9.249 21.552 1.00 81.62 123 HIS A C 1
ATOM 895 O O . HIS A 1 123 ? -6.111 9.162 20.947 1.00 81.62 123 HIS A O 1
ATOM 901 N N . ARG A 1 124 ? -7.999 8.199 21.704 1.00 82.06 124 ARG A N 1
ATOM 902 C CA . ARG A 1 124 ? -7.724 6.887 21.100 1.00 82.06 124 ARG A CA 1
ATOM 903 C C . ARG A 1 124 ? -7.822 6.926 19.582 1.00 82.06 124 ARG A C 1
ATOM 905 O O . ARG A 1 124 ? -6.910 6.424 18.935 1.00 82.06 124 ARG A O 1
ATOM 912 N N . ALA A 1 125 ? -8.841 7.581 19.029 1.00 83.81 125 ALA A N 1
ATOM 913 C CA . ALA A 1 125 ? -8.998 7.747 17.587 1.00 83.81 125 ALA A CA 1
ATOM 914 C C . ALA A 1 125 ? -7.801 8.490 16.973 1.00 83.81 125 ALA A C 1
ATOM 916 O O . ALA A 1 125 ? -7.234 8.049 15.977 1.00 83.81 125 ALA A O 1
ATOM 917 N N . ARG A 1 126 ? -7.333 9.568 17.621 1.00 86.69 126 ARG A N 1
ATOM 918 C CA . ARG A 1 126 ? -6.127 10.298 17.189 1.00 86.69 126 ARG A CA 1
ATOM 919 C C . ARG A 1 126 ? -4.870 9.431 17.226 1.00 86.69 126 ARG A C 1
ATOM 921 O O . ARG A 1 126 ? -4.048 9.537 16.322 1.00 86.69 126 ARG A O 1
ATOM 928 N N . ARG A 1 127 ? -4.713 8.584 18.251 1.00 88.38 127 ARG A N 1
ATOM 929 C CA . ARG A 1 127 ? -3.587 7.639 18.336 1.00 88.38 127 ARG A CA 1
ATOM 930 C C . ARG A 1 127 ? -3.669 6.562 17.254 1.00 88.38 127 ARG A C 1
ATOM 932 O O . ARG A 1 127 ? -2.655 6.317 16.613 1.00 88.38 127 ARG A O 1
ATOM 939 N N . SER A 1 128 ? -4.849 5.981 17.020 1.00 87.38 128 SER A N 1
ATOM 940 C CA . SER A 1 128 ? -5.055 4.978 15.962 1.00 87.38 128 SER A CA 1
ATOM 941 C C . SER A 1 128 ? -4.675 5.559 14.600 1.00 87.38 128 SER A C 1
ATOM 943 O O . SER A 1 128 ? -3.742 5.083 13.964 1.00 87.38 128 SER A O 1
ATOM 945 N N . ALA A 1 129 ? -5.237 6.723 14.269 1.00 88.62 129 ALA A N 1
ATOM 946 C CA . ALA A 1 129 ? -4.983 7.397 13.003 1.00 88.62 129 ALA A CA 1
ATOM 947 C C . ALA A 1 129 ? -3.537 7.914 12.842 1.00 88.62 129 ALA A C 1
ATOM 949 O O . ALA A 1 129 ? -3.120 8.265 11.736 1.00 88.62 129 ALA A O 1
ATOM 950 N N . ALA A 1 130 ? -2.772 8.045 13.931 1.00 90.31 130 ALA A N 1
ATOM 951 C CA . ALA A 1 130 ? -1.344 8.347 13.863 1.00 90.31 130 ALA A CA 1
ATOM 952 C C . ALA A 1 130 ? -0.523 7.100 13.504 1.00 90.31 130 ALA A C 1
ATOM 954 O O . ALA A 1 130 ? 0.429 7.212 12.733 1.00 90.31 130 ALA A O 1
ATOM 955 N N . LEU A 1 131 ? -0.913 5.930 14.023 1.00 89.81 131 LEU A N 1
ATOM 956 C CA . LEU A 1 131 ? -0.292 4.649 13.685 1.00 89.81 131 LEU A CA 1
ATOM 957 C C . LEU A 1 131 ? -0.502 4.313 12.205 1.00 89.81 131 LEU A C 1
ATOM 959 O O . LEU A 1 131 ? 0.459 3.962 11.528 1.00 89.81 131 LEU A O 1
ATOM 963 N N . ASP A 1 132 ? -1.701 4.546 11.674 1.00 88.00 132 ASP A N 1
ATOM 964 C CA . ASP A 1 132 ? -2.020 4.234 10.271 1.00 88.00 132 ASP A CA 1
ATOM 965 C C . ASP A 1 132 ? -1.227 5.123 9.294 1.00 88.00 132 ASP A C 1
ATOM 967 O O . ASP A 1 132 ? -0.840 4.721 8.199 1.00 88.00 132 ASP A O 1
ATOM 971 N N . ARG A 1 133 ? -0.897 6.352 9.713 1.00 88.62 133 ARG A N 1
ATOM 972 C CA . ARG A 1 133 ? -0.092 7.286 8.911 1.00 88.62 133 ARG A CA 1
ATOM 973 C C . ARG A 1 133 ? 1.408 7.001 8.941 1.00 88.62 133 ARG A C 1
ATOM 975 O O . ARG A 1 133 ? 2.124 7.570 8.114 1.00 88.62 133 ARG A O 1
ATOM 982 N N . LEU A 1 134 ? 1.895 6.176 9.870 1.00 90.69 134 LEU A N 1
ATOM 983 C CA . LEU A 1 134 ? 3.329 5.996 10.116 1.00 90.69 134 LEU A CA 1
ATOM 984 C C . LEU A 1 134 ? 4.065 5.446 8.880 1.00 90.69 134 LEU A C 1
ATOM 986 O O . LEU A 1 134 ? 5.124 5.965 8.528 1.00 90.69 134 LEU A O 1
ATOM 990 N N . GLY A 1 135 ? 3.474 4.469 8.183 1.00 86.69 135 GLY A N 1
ATOM 991 C CA . GLY A 1 135 ? 4.053 3.859 6.974 1.00 86.69 135 GLY A CA 1
ATOM 992 C C . GLY A 1 135 ? 3.848 4.666 5.685 1.00 86.69 135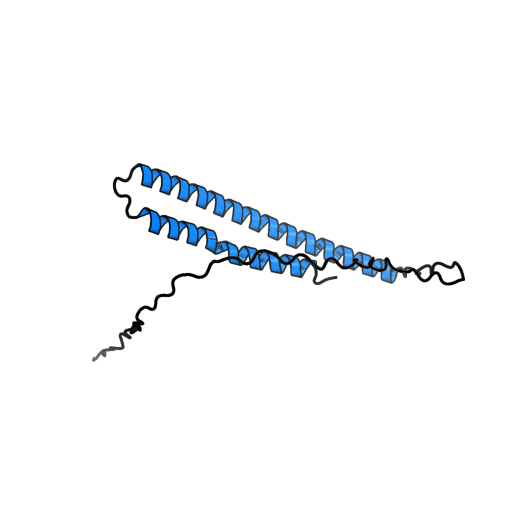 GLY A C 1
ATOM 993 O O . GLY A 1 135 ? 4.661 4.619 4.770 1.00 86.69 135 GLY A O 1
ATOM 994 N N . SER A 1 136 ? 2.838 5.538 5.621 1.00 89.25 136 SER A N 1
ATOM 995 C CA . SER A 1 136 ? 2.483 6.251 4.378 1.00 89.25 136 SER A CA 1
ATOM 996 C C . SER A 1 136 ? 3.619 7.113 3.791 1.00 89.25 136 SER A C 1
ATOM 998 O O . SER A 1 136 ? 3.661 7.407 2.591 1.00 89.25 136 SER A O 1
ATOM 1000 N N . LYS A 1 137 ? 4.566 7.575 4.618 1.00 91.81 137 LYS A N 1
ATOM 1001 C CA . LYS A 1 137 ? 5.727 8.334 4.128 1.00 91.81 137 LYS A CA 1
ATOM 1002 C C . LYS A 1 137 ? 6.811 7.432 3.531 1.00 91.81 137 LYS A C 1
ATOM 1004 O O . LYS A 1 137 ? 7.389 7.818 2.510 1.00 91.81 137 LYS A O 1
ATOM 1009 N N . SER A 1 138 ? 7.095 6.281 4.142 1.00 92.19 138 SER A N 1
ATOM 1010 C CA . SER A 1 138 ? 8.047 5.316 3.579 1.00 92.19 138 SER A CA 1
ATOM 1011 C C . SER A 1 138 ? 7.521 4.778 2.257 1.00 92.19 138 SER A C 1
ATOM 1013 O O . SER A 1 138 ? 8.256 4.810 1.275 1.00 92.19 138 SER A O 1
ATOM 1015 N N . ASP A 1 139 ? 6.230 4.452 2.194 1.00 91.81 139 ASP A N 1
ATOM 1016 C CA . ASP A 1 139 ? 5.586 3.876 1.009 1.00 91.81 139 ASP A CA 1
ATOM 1017 C C . ASP A 1 139 ? 5.689 4.830 -0.194 1.00 91.81 139 ASP A C 1
ATOM 1019 O O . ASP A 1 139 ? 6.130 4.452 -1.280 1.00 91.81 139 ASP A O 1
ATOM 1023 N N . ARG A 1 140 ? 5.415 6.127 0.022 1.00 91.44 140 ARG A N 1
ATOM 1024 C CA . ARG A 1 140 ? 5.578 7.166 -1.014 1.00 91.44 140 ARG A CA 1
ATOM 1025 C C . ARG A 1 140 ? 7.026 7.368 -1.455 1.00 91.44 140 ARG A C 1
ATOM 1027 O O . ARG A 1 140 ? 7.267 7.622 -2.634 1.00 91.44 140 ARG A O 1
ATOM 1034 N N . SER A 1 141 ? 7.974 7.304 -0.521 1.00 95.44 141 SER A N 1
ATOM 1035 C CA . SER A 1 141 ? 9.403 7.450 -0.831 1.00 95.44 141 SER A CA 1
ATOM 1036 C C . SER A 1 141 ? 9.901 6.264 -1.655 1.00 95.44 141 SER A C 1
ATOM 1038 O O . SER A 1 141 ? 10.610 6.450 -2.641 1.00 95.44 141 SER A O 1
ATOM 1040 N N . ALA A 1 142 ? 9.468 5.059 -1.296 1.00 93.50 142 ALA A N 1
ATOM 1041 C CA . ALA A 1 142 ? 9.826 3.837 -1.989 1.00 93.50 142 ALA A CA 1
ATOM 1042 C C . ALA A 1 142 ? 9.220 3.810 -3.407 1.00 93.50 142 ALA A C 1
ATOM 1044 O O . ALA A 1 142 ? 9.960 3.651 -4.369 1.00 93.50 142 ALA A O 1
ATOM 1045 N N . ALA A 1 143 ? 7.941 4.168 -3.573 1.00 93.62 143 ALA A N 1
ATOM 1046 C CA . ALA A 1 143 ? 7.316 4.322 -4.895 1.00 93.62 143 ALA A CA 1
ATOM 1047 C C . ALA A 1 143 ? 7.967 5.414 -5.772 1.00 93.62 143 ALA A C 1
ATOM 1049 O O . ALA A 1 143 ? 7.925 5.365 -7.004 1.00 93.62 143 ALA A O 1
ATOM 1050 N N . ALA A 1 144 ? 8.545 6.457 -5.168 1.00 95.19 144 ALA A N 1
ATOM 1051 C CA . ALA A 1 144 ? 9.340 7.436 -5.907 1.00 95.19 144 ALA A CA 1
ATOM 1052 C C . ALA A 1 144 ? 10.683 6.846 -6.367 1.00 95.19 144 ALA A C 1
ATOM 1054 O O . ALA A 1 144 ? 11.079 7.083 -7.506 1.00 95.19 144 ALA A O 1
ATOM 1055 N N . SER A 1 145 ? 11.342 6.054 -5.516 1.00 94.12 145 SER A N 1
ATOM 1056 C CA . SER A 1 145 ? 12.575 5.346 -5.872 1.00 94.12 145 SER A CA 1
ATOM 1057 C C . SER A 1 145 ? 12.348 4.308 -6.972 1.00 94.12 145 SER A C 1
ATOM 1059 O O . SER A 1 145 ? 13.148 4.239 -7.897 1.00 94.12 145 SER A O 1
ATOM 1061 N N . ASP A 1 146 ? 11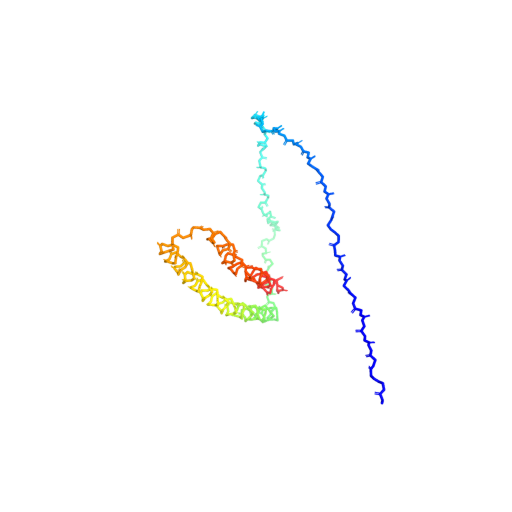.232 3.578 -6.937 1.00 93.31 146 ASP A N 1
ATOM 1062 C CA . ASP A 1 146 ? 10.864 2.611 -7.977 1.00 93.31 146 ASP A CA 1
ATOM 1063 C C . ASP A 1 146 ? 10.732 3.283 -9.344 1.00 93.31 146 ASP A C 1
ATOM 1065 O O . ASP A 1 146 ? 11.303 2.830 -10.332 1.00 93.31 146 ASP A O 1
ATOM 1069 N N . ARG A 1 147 ? 10.018 4.416 -9.397 1.00 91.56 147 ARG A N 1
ATOM 1070 C CA . ARG A 1 147 ? 9.876 5.203 -10.629 1.00 91.56 147 ARG A CA 1
ATOM 1071 C C . ARG A 1 147 ? 11.223 5.680 -11.148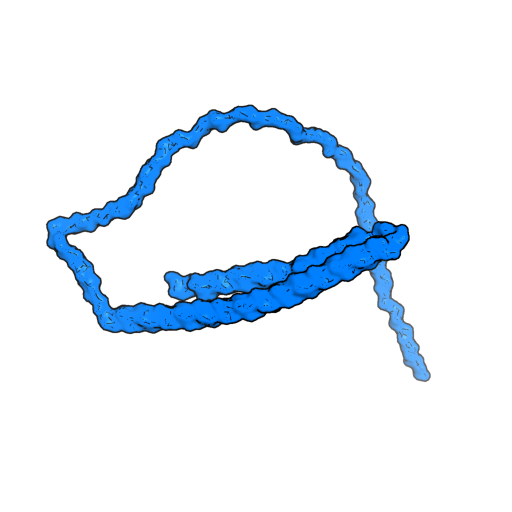 1.00 91.56 147 ARG A C 1
ATOM 1073 O O . ARG A 1 147 ? 11.444 5.605 -12.346 1.00 91.56 147 ARG A O 1
ATOM 1080 N N . PHE A 1 148 ? 12.104 6.130 -10.257 1.00 92.56 148 PHE A N 1
ATOM 1081 C CA . PHE A 1 148 ? 13.453 6.541 -10.626 1.00 92.56 148 PHE A CA 1
ATOM 1082 C C . PHE A 1 148 ? 14.246 5.380 -11.246 1.00 92.56 148 PHE A C 1
ATOM 1084 O O . PHE A 1 148 ? 14.738 5.526 -12.359 1.00 92.56 148 PHE A O 1
ATOM 1091 N N . GLN A 1 149 ? 14.268 4.209 -10.600 1.00 89.19 149 GLN A N 1
ATOM 1092 C CA . GLN A 1 149 ? 14.962 3.012 -11.102 1.00 89.19 149 GLN A CA 1
ATOM 1093 C C . GLN A 1 149 ? 14.412 2.506 -12.443 1.00 89.19 149 GLN A C 1
ATOM 1095 O O . GLN A 1 149 ? 15.142 1.901 -13.221 1.00 89.19 149 GLN A O 1
ATOM 1100 N N . LEU A 1 150 ? 13.128 2.736 -12.727 1.00 87.81 150 LEU A N 1
ATOM 1101 C CA . LEU A 1 150 ? 12.523 2.381 -14.013 1.00 87.81 150 LEU A CA 1
ATOM 1102 C C . LEU A 1 150 ? 12.876 3.360 -15.144 1.00 87.81 150 LEU A C 1
ATOM 1104 O O . LEU A 1 150 ? 12.670 3.013 -16.302 1.00 87.81 150 LEU A O 1
ATOM 1108 N N . THR A 1 151 ? 13.377 4.554 -14.816 1.00 84.12 151 THR A N 1
ATOM 1109 C CA . THR A 1 151 ? 13.688 5.630 -15.776 1.00 84.12 151 THR A CA 1
ATOM 1110 C C . THR A 1 151 ? 15.175 5.957 -15.892 1.00 84.12 151 THR A C 1
ATOM 1112 O O . THR A 1 151 ? 15.545 6.734 -16.758 1.00 84.12 151 THR A O 1
ATOM 1115 N N . GLU A 1 152 ? 16.029 5.423 -15.014 1.00 76.44 152 GLU A N 1
ATOM 1116 C CA . GLU A 1 152 ? 17.467 5.748 -14.975 1.00 76.44 152 GLU A CA 1
ATOM 1117 C C . GLU A 1 152 ? 18.244 5.198 -16.192 1.00 76.44 152 GLU A C 1
ATOM 1119 O O . GLU A 1 152 ? 19.328 5.691 -16.495 1.00 76.44 152 GLU A O 1
ATOM 1124 N N . ASP A 1 153 ? 17.663 4.226 -16.907 1.00 59.62 153 ASP A N 1
ATOM 1125 C CA . ASP A 1 153 ? 18.231 3.559 -18.091 1.00 59.62 153 ASP A CA 1
ATOM 1126 C C . ASP A 1 153 ? 17.621 4.044 -19.442 1.00 59.62 153 ASP A C 1
ATOM 1128 O O . ASP A 1 153 ? 17.919 3.453 -20.485 1.00 59.62 153 ASP A O 1
ATOM 1132 N N . ASP A 1 154 ? 16.755 5.074 -19.448 1.00 51.53 154 ASP A N 1
ATOM 1133 C CA . ASP A 1 154 ? 16.182 5.710 -20.664 1.00 51.53 154 ASP A CA 1
ATOM 1134 C C . ASP A 1 154 ? 16.914 7.023 -21.027 1.00 51.53 154 ASP A C 1
ATOM 1136 O O . ASP A 1 154 ? 17.140 7.254 -22.241 1.00 51.53 154 ASP A O 1
#

pLDDT: mean 70.64, std 21.06, range [36.47, 96.5]

Secondary structure (DSSP, 8-state):
-------------PPPP-----------------------PPP--------TT---------HHHHHHHHHHHHHHHHHHHHHHHHHHHHHHHHHHHHHHHHHHHHHHHHHHHH-S--TTHHHHHHHHHHHHHHTHHHHHHHHHHHHHHHHTT-

Sequence (154 aa):
MLLACVLVGVRAAVAPSVPGGATDRAWGRLRSGEQGRGPVAPWPRGAARVCSDGRVASEENDPRDAAAHAGERSRRSATAKRVLAAAAERDDEADARDAAAEERDGEASKKAFLSRDAGDHDHRARRSAALDRLGSKSDRSAAASDRFQLTEDD

Foldseek 3Di:
DDDDDDDDDDDDDDDDDDDDDDDDDDDDDDDDDDDDPDPDDPDPPDPPPDDPPPDPPPPPCDVVNVVVVVVLVVVLVVLLVVLVVVLVVVVVVLVVQVVVLVVLVVVLVVCCVPDPDNPCSVVSVVVSVVSNCPCVVVNVVSVVVSVCSSPVSD